Protein AF-A0A913ZU02-F1 (afdb_monomer)

Solvent-accessible surface area (backbone atoms only — not comparable to full-atom values): 8776 Å² total; per-residue (Å²): 133,70,89,90,37,66,73,54,48,68,74,38,43,63,71,74,73,48,77,74,77,87,64,77,81,76,81,54,68,70,59,50,52,53,50,52,35,51,57,34,73,41,54,83,83,52,42,66,67,48,54,71,45,63,67,60,33,53,51,50,50,54,53,18,48,52,52,36,51,50,54,49,51,52,53,51,50,52,56,49,51,54,52,50,51,51,63,69,68,42,70,79,69,75,75,57,65,39,62,38,90,90,73,70,48,74,30,51,72,81,43,47,64,56,55,50,51,55,51,53,50,53,55,54,51,51,52,53,52,50,50,52,52,52,50,51,51,53,51,52,54,51,55,64,69,69,58,78,133

Sequence (149 aa):
MDDGRIPKDVLYGELAIGTRPSERPTLRYKDVCKRDLKVCSVSSADLESATSDRATWRSTVTAGVLQAEERRKSQWEERRTRRRQRLQAAPIATTTNYTCSKCQRTCSRTDRAVHSKRREEKRREEKRREEKRREEKRRKEKRSKSQPE

Organism: Patiria miniata (NCBI:txid46514)

Nearest PDB structures (foldseek):
  8ssg-assembly1_G-2  TM=3.346E-01  e=7.918E+00  Hydrogenobacter thermophilus TK-6

Structure (mmCIF, N/CA/C/O backbone):
data_AF-A0A913ZU02-F1
#
_entry.id   AF-A0A913ZU02-F1
#
loop_
_atom_site.group_PDB
_atom_site.id
_atom_site.type_symbol
_atom_site.label_atom_id
_atom_site.label_alt_id
_atom_site.label_comp_id
_atom_site.label_asym_id
_atom_site.label_entity_id
_atom_site.label_seq_id
_atom_site.pdbx_PDB_ins_code
_atom_site.Cartn_x
_atom_site.Cartn_y
_atom_site.Cartn_z
_atom_site.occupancy
_atom_site.B_iso_or_equiv
_atom_site.auth_seq_id
_atom_site.auth_comp_id
_atom_site.auth_asym_id
_atom_site.auth_atom_id
_atom_site.pdbx_PDB_model_num
ATOM 1 N N . MET A 1 1 ? -31.869 -36.250 -5.596 1.00 72.56 1 MET A N 1
ATOM 2 C CA . MET A 1 1 ? -30.704 -36.815 -4.881 1.00 72.56 1 MET A CA 1
ATOM 3 C C . MET A 1 1 ? -30.950 -36.640 -3.397 1.00 72.56 1 MET A C 1
ATOM 5 O O . MET A 1 1 ? -31.100 -35.497 -2.970 1.00 72.56 1 MET A O 1
ATOM 9 N N . ASP A 1 2 ? -31.044 -37.737 -2.651 1.00 79.12 2 ASP A N 1
ATOM 10 C CA . ASP A 1 2 ? -31.250 -37.705 -1.194 1.00 79.12 2 ASP A CA 1
ATOM 11 C C . ASP A 1 2 ? -30.045 -37.083 -0.471 1.00 79.12 2 ASP A C 1
ATOM 13 O O . ASP A 1 2 ? -28.921 -37.145 -0.979 1.00 79.12 2 ASP A O 1
ATOM 17 N N . ASP A 1 3 ? -30.291 -36.451 0.678 1.00 75.81 3 ASP A N 1
ATOM 18 C CA . ASP A 1 3 ? -29.249 -35.894 1.553 1.00 75.81 3 ASP A CA 1
ATOM 19 C C . ASP A 1 3 ? -28.407 -37.008 2.198 1.00 75.81 3 ASP A C 1
ATOM 21 O O . ASP A 1 3 ? -28.924 -38.084 2.497 1.00 75.81 3 ASP A O 1
ATOM 25 N N . GLY A 1 4 ? -27.099 -36.772 2.374 1.00 78.69 4 GLY A N 1
ATOM 26 C CA . GLY A 1 4 ? -26.150 -37.759 2.912 1.00 78.69 4 GLY A CA 1
ATOM 27 C C . GLY A 1 4 ? -25.513 -38.686 1.869 1.00 78.69 4 GLY A C 1
ATOM 28 O O . GLY A 1 4 ? -24.793 -39.623 2.219 1.00 78.69 4 GLY A O 1
ATOM 29 N N . ARG A 1 5 ? -25.771 -38.463 0.571 1.00 85.19 5 ARG A N 1
ATOM 30 C CA . ARG A 1 5 ? -25.025 -39.135 -0.502 1.00 85.19 5 ARG A CA 1
ATOM 31 C C . ARG A 1 5 ? -23.734 -38.374 -0.789 1.00 85.19 5 ARG A C 1
ATOM 33 O O . ARG A 1 5 ? -23.782 -37.211 -1.185 1.00 85.19 5 ARG A O 1
ATOM 40 N N . ILE A 1 6 ? -22.610 -39.091 -0.762 1.00 81.69 6 ILE A N 1
ATOM 41 C CA . ILE A 1 6 ? -21.255 -38.564 -1.013 1.00 81.69 6 ILE A CA 1
ATOM 42 C C . ILE A 1 6 ? -21.184 -37.642 -2.249 1.00 81.69 6 ILE A C 1
ATOM 44 O O . ILE A 1 6 ? -20.624 -36.558 -2.128 1.00 81.69 6 ILE A O 1
ATOM 48 N N . PRO A 1 7 ? -21.785 -37.962 -3.416 1.00 86.62 7 PRO A N 1
ATOM 49 C CA . PRO A 1 7 ? -21.727 -37.057 -4.567 1.00 86.62 7 PRO A CA 1
ATOM 50 C C . PRO A 1 7 ? -22.436 -35.714 -4.341 1.00 86.62 7 PRO A C 1
ATOM 52 O O . PRO A 1 7 ? -21.983 -34.690 -4.842 1.00 86.62 7 PRO A O 1
ATOM 55 N N . LYS A 1 8 ? -23.541 -35.704 -3.586 1.00 84.00 8 LYS A N 1
ATOM 56 C CA . LYS A 1 8 ? -24.287 -34.486 -3.248 1.00 84.00 8 LYS A CA 1
ATOM 57 C C . LYS A 1 8 ? -23.522 -33.665 -2.212 1.00 84.00 8 LYS A C 1
ATOM 59 O O . LYS A 1 8 ? -23.393 -32.458 -2.377 1.00 84.00 8 LYS A O 1
ATOM 64 N N . ASP A 1 9 ? -22.961 -34.326 -1.207 1.00 80.19 9 ASP A N 1
ATOM 65 C CA . ASP A 1 9 ? -22.206 -33.667 -0.140 1.00 80.19 9 ASP A CA 1
ATOM 66 C C . ASP A 1 9 ? -20.879 -33.093 -0.655 1.00 80.19 9 ASP A C 1
ATOM 68 O O . ASP A 1 9 ? -20.470 -32.015 -0.238 1.00 80.19 9 ASP A O 1
ATOM 72 N N . VAL A 1 10 ? -20.235 -33.747 -1.627 1.00 80.81 10 VAL A N 1
ATOM 73 C CA . VAL A 1 10 ? -19.047 -33.209 -2.309 1.00 80.81 10 VAL A CA 1
ATOM 74 C C . VAL A 1 10 ? -19.414 -32.031 -3.212 1.00 80.81 10 VAL A C 1
ATOM 76 O O . VAL A 1 10 ? -18.720 -31.019 -3.209 1.00 80.81 10 VAL A O 1
ATOM 79 N N . LEU A 1 11 ? -20.511 -32.129 -3.972 1.00 77.56 11 LEU A N 1
ATOM 80 C CA . LEU A 1 11 ? -20.907 -31.080 -4.916 1.00 77.56 11 LEU A CA 1
ATOM 81 C C . LEU A 1 11 ? -21.469 -29.828 -4.221 1.00 77.56 11 LEU A C 1
ATOM 83 O O . LEU A 1 11 ? -21.282 -28.716 -4.713 1.00 77.56 11 LEU A O 1
ATOM 87 N N . TYR A 1 12 ? -22.154 -29.996 -3.088 1.00 77.31 12 TYR A N 1
ATOM 88 C CA . TYR A 1 12 ? -22.854 -28.918 -2.385 1.00 77.31 12 TYR A CA 1
ATOM 89 C C . TYR A 1 12 ? -22.314 -28.623 -0.980 1.00 77.31 12 TYR A C 1
ATOM 91 O O . TYR A 1 12 ? -22.802 -27.691 -0.350 1.00 77.31 12 TYR A O 1
ATOM 99 N N . GLY A 1 13 ? -21.306 -29.341 -0.478 1.00 73.75 13 GLY A N 1
ATOM 100 C CA . GLY A 1 13 ? -20.794 -29.178 0.891 1.00 73.75 13 GLY A CA 1
ATOM 101 C C . GLY A 1 13 ? -20.267 -27.773 1.193 1.00 73.75 13 GLY A C 1
ATOM 102 O O . GLY A 1 13 ? -20.610 -27.189 2.221 1.00 73.75 13 GLY A O 1
ATOM 103 N N . GLU A 1 14 ? -19.516 -27.175 0.262 1.00 67.50 14 GLU A N 1
ATOM 104 C CA . GLU A 1 14 ? -19.056 -25.783 0.393 1.00 67.50 14 GLU A CA 1
ATOM 105 C C . GLU A 1 14 ? -20.204 -24.770 0.281 1.00 67.50 14 GLU A C 1
ATOM 107 O O . GLU A 1 14 ? -20.159 -23.715 0.907 1.00 67.50 14 GLU A O 1
ATOM 112 N N . LEU A 1 15 ? -21.256 -25.087 -0.479 1.00 67.50 15 LEU A N 1
ATOM 113 C CA . LEU A 1 15 ? -22.433 -24.227 -0.648 1.00 67.50 15 LEU A CA 1
ATOM 114 C C . LEU A 1 15 ? -23.409 -24.322 0.535 1.00 67.50 15 LEU A C 1
ATOM 116 O O . LEU A 1 15 ? -24.121 -23.358 0.805 1.00 67.50 15 LEU A O 1
ATOM 120 N N . ALA A 1 16 ? -23.449 -25.463 1.229 1.00 68.94 16 ALA A N 1
ATOM 121 C CA . ALA A 1 16 ? -24.377 -25.734 2.323 1.00 68.94 16 ALA A CA 1
ATOM 122 C C . ALA A 1 16 ? -23.948 -25.087 3.652 1.00 68.94 16 ALA A C 1
ATOM 124 O O . ALA A 1 16 ? -24.802 -24.690 4.441 1.00 68.94 16 ALA A O 1
ATOM 125 N N . ILE A 1 17 ? -22.636 -24.972 3.899 1.00 68.69 17 ILE A N 1
ATOM 126 C CA . ILE A 1 17 ? -22.069 -24.450 5.160 1.00 68.69 17 ILE A CA 1
ATOM 127 C C . ILE A 1 17 ? -21.256 -23.161 4.933 1.00 68.69 17 ILE A C 1
ATOM 129 O O . ILE A 1 17 ? -21.064 -22.367 5.855 1.00 68.69 17 ILE A O 1
ATOM 133 N N . GLY A 1 18 ? -20.762 -22.928 3.716 1.00 65.62 18 GLY A N 1
ATOM 134 C CA . GLY A 1 18 ? -19.783 -21.884 3.445 1.00 65.62 18 GLY A CA 1
ATOM 135 C C . GLY A 1 18 ? -20.388 -20.494 3.296 1.00 65.62 18 GLY A C 1
ATOM 136 O O . GLY A 1 18 ? -21.044 -20.166 2.307 1.00 65.62 18 GLY A O 1
ATOM 137 N N . THR A 1 19 ? -20.047 -19.604 4.222 1.00 68.81 19 THR A N 1
ATOM 138 C CA . THR A 1 19 ? -20.044 -18.168 3.951 1.00 68.81 19 THR A CA 1
ATOM 139 C C . THR A 1 19 ? -19.040 -17.920 2.826 1.00 68.81 19 THR A C 1
ATOM 141 O O . THR A 1 19 ? -17.837 -18.102 3.027 1.00 68.81 19 THR A O 1
ATOM 144 N N . ARG A 1 20 ? -19.493 -17.505 1.632 1.00 69.56 20 ARG A N 1
ATOM 145 C CA . ARG A 1 20 ? -18.552 -17.019 0.610 1.00 69.56 20 ARG A CA 1
ATOM 146 C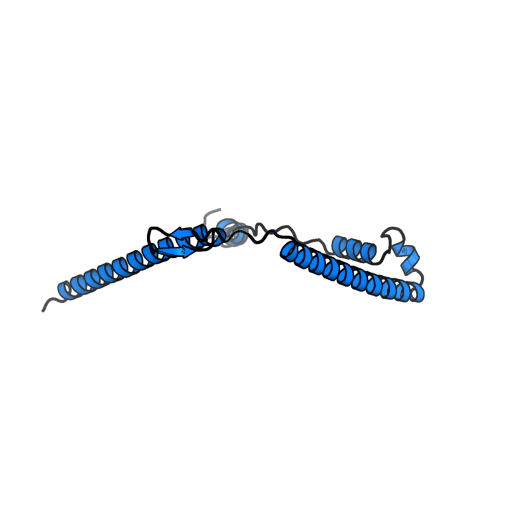 C . ARG A 1 20 ? -17.723 -15.899 1.242 1.00 69.56 20 ARG A C 1
ATOM 148 O O . ARG A 1 20 ? -18.323 -14.990 1.825 1.00 69.56 20 ARG A O 1
ATOM 155 N N . PRO A 1 21 ? -16.384 -15.915 1.130 1.00 68.25 21 PRO A N 1
ATOM 156 C CA . PRO A 1 21 ? -15.601 -14.760 1.525 1.00 68.25 21 PRO A CA 1
ATOM 157 C C . PRO A 1 21 ? -16.123 -13.565 0.724 1.00 68.25 21 PRO A C 1
ATOM 159 O O . PRO A 1 21 ? -16.029 -13.532 -0.500 1.00 68.25 21 PRO A O 1
ATOM 162 N N . SER A 1 22 ? -16.700 -12.584 1.421 1.00 66.62 22 SER A N 1
ATOM 163 C CA . SER A 1 22 ? -17.132 -11.302 0.843 1.00 66.62 22 SER A CA 1
ATOM 164 C C . SER A 1 22 ? -15.933 -10.425 0.454 1.00 66.62 22 SER A C 1
ATOM 166 O O . SER A 1 22 ? -16.071 -9.223 0.213 1.00 66.62 22 SER A O 1
ATOM 168 N N . GLU A 1 23 ? -14.734 -10.999 0.453 1.00 76.31 23 GLU A N 1
ATOM 169 C CA . GLU A 1 23 ? -13.529 -10.307 0.066 1.00 76.31 23 GLU A CA 1
ATOM 170 C C . GLU A 1 23 ? -13.566 -10.012 -1.427 1.00 76.31 23 GLU A C 1
ATOM 172 O O . GLU A 1 23 ? -14.093 -10.765 -2.251 1.00 76.31 23 GLU A O 1
ATOM 177 N N . ARG A 1 24 ? -13.008 -8.858 -1.778 1.00 79.50 24 ARG A N 1
ATOM 178 C CA . ARG A 1 24 ? -12.884 -8.457 -3.169 1.00 79.50 24 ARG A CA 1
ATOM 179 C C . ARG A 1 24 ? -12.069 -9.522 -3.913 1.00 79.50 24 ARG A C 1
ATOM 181 O O . ARG A 1 24 ? -11.010 -9.897 -3.409 1.00 79.50 24 ARG A O 1
ATOM 188 N N . PRO A 1 25 ? -12.492 -9.946 -5.119 1.00 83.25 25 PRO A N 1
ATOM 189 C CA . PRO A 1 25 ? -11.700 -10.848 -5.940 1.00 83.25 25 PRO A CA 1
ATOM 190 C C . PRO A 1 25 ? -10.256 -10.363 -6.046 1.00 83.25 25 PRO A C 1
ATOM 192 O O . PRO A 1 25 ? -10.005 -9.177 -6.307 1.00 83.25 25 PRO A O 1
ATOM 195 N N . THR A 1 26 ? -9.314 -11.278 -5.822 1.00 84.50 26 THR A N 1
ATOM 196 C CA . THR A 1 26 ? -7.895 -10.983 -5.986 1.00 84.50 26 THR A CA 1
ATOM 197 C C . THR A 1 26 ? -7.625 -10.589 -7.431 1.00 84.50 26 THR A C 1
ATOM 199 O O . THR A 1 26 ? -8.301 -11.016 -8.374 1.00 84.50 26 THR A O 1
ATOM 202 N N . LEU A 1 27 ? -6.651 -9.702 -7.614 1.00 88.06 27 LEU A N 1
ATOM 203 C CA . LEU A 1 27 ? -6.288 -9.274 -8.952 1.00 88.06 27 LEU A CA 1
ATOM 204 C C . LEU A 1 27 ? -5.681 -10.459 -9.717 1.00 88.06 27 LEU A C 1
ATOM 206 O O . LEU A 1 27 ? -4.834 -11.171 -9.178 1.00 88.06 27 LEU A O 1
ATOM 210 N N . ARG A 1 28 ? -6.082 -10.655 -10.977 1.00 92.94 28 ARG A N 1
ATOM 211 C CA . ARG A 1 28 ? -5.491 -11.697 -11.827 1.00 92.94 28 ARG A CA 1
ATOM 212 C C . ARG A 1 28 ? -4.014 -11.387 -12.070 1.00 92.94 28 ARG A C 1
ATOM 214 O O . ARG A 1 28 ? -3.642 -10.225 -12.212 1.00 92.94 28 ARG A O 1
ATOM 221 N N . TYR A 1 29 ? -3.191 -12.424 -12.214 1.00 90.44 29 TYR A N 1
ATOM 222 C CA . TYR A 1 29 ? -1.749 -12.289 -12.463 1.00 90.44 29 TYR A CA 1
ATOM 223 C C . TYR A 1 29 ? -1.423 -11.337 -13.628 1.00 90.44 29 TYR A C 1
ATOM 225 O O . TYR A 1 29 ? -0.647 -10.400 -13.470 1.00 90.44 29 TYR A O 1
ATOM 233 N N . LYS A 1 30 ? -2.112 -11.489 -14.768 1.00 91.31 30 LYS A N 1
ATOM 234 C CA . LYS A 1 30 ? -1.960 -10.611 -15.945 1.00 91.31 30 LYS A CA 1
ATOM 235 C C . LYS A 1 30 ? -2.167 -9.129 -15.618 1.00 91.31 30 LYS A C 1
ATOM 237 O O . LYS A 1 30 ? -1.457 -8.273 -16.142 1.00 91.31 30 LYS A O 1
ATOM 242 N N . ASP A 1 31 ? -3.138 -8.822 -14.767 1.00 91.88 31 ASP A N 1
ATOM 243 C CA . ASP A 1 31 ? -3.448 -7.447 -14.383 1.00 91.88 31 ASP A CA 1
ATOM 244 C C . ASP A 1 31 ? -2.404 -6.891 -13.402 1.00 91.88 31 ASP A C 1
ATOM 246 O O . ASP A 1 31 ? -2.151 -5.685 -13.404 1.00 91.88 31 ASP A O 1
ATOM 250 N N . VAL A 1 32 ? -1.763 -7.758 -12.603 1.00 92.31 32 VAL A N 1
ATOM 251 C CA . VAL A 1 32 ? -0.632 -7.385 -11.735 1.00 92.31 32 VAL A CA 1
ATOM 252 C C . VAL A 1 32 ? 0.552 -7.007 -12.617 1.00 92.31 32 VAL A C 1
ATOM 254 O O . VAL A 1 32 ? 1.048 -5.891 -12.510 1.00 92.31 32 VAL A O 1
ATOM 257 N N . CYS A 1 33 ? 0.905 -7.856 -13.586 1.00 89.50 33 CYS A N 1
ATOM 258 C CA . CYS A 1 33 ? 1.987 -7.573 -14.528 1.00 89.50 33 CYS A CA 1
ATOM 259 C C . CYS A 1 33 ? 1.764 -6.260 -15.291 1.00 89.50 33 CYS A C 1
ATOM 261 O O . CYS A 1 33 ? 2.666 -5.435 -15.375 1.00 89.50 33 CYS A O 1
ATOM 263 N N . LYS A 1 34 ? 0.551 -6.013 -15.805 1.00 90.44 34 LYS A N 1
ATOM 264 C CA . LYS A 1 34 ? 0.225 -4.748 -16.489 1.00 90.44 34 LYS A CA 1
ATOM 265 C C . LYS A 1 34 ? 0.377 -3.531 -15.580 1.00 90.44 34 LYS A C 1
ATOM 267 O O . LYS A 1 34 ? 0.828 -2.478 -16.031 1.00 90.44 34 LYS A O 1
ATOM 272 N N . ARG A 1 35 ? -0.026 -3.655 -14.313 1.00 91.19 35 ARG A N 1
ATOM 273 C CA . ARG A 1 35 ? 0.144 -2.590 -13.324 1.00 91.19 35 ARG A CA 1
ATOM 274 C C . ARG A 1 35 ? 1.625 -2.317 -13.090 1.00 91.19 35 ARG A C 1
ATOM 276 O O . ARG A 1 35 ? 2.017 -1.158 -13.143 1.00 91.19 35 ARG A O 1
ATOM 283 N N . ASP A 1 36 ? 2.422 -3.354 -12.875 1.00 90.56 36 ASP A N 1
ATOM 284 C CA . ASP A 1 36 ? 3.843 -3.213 -12.559 1.00 90.56 36 ASP A CA 1
ATOM 285 C C . ASP A 1 36 ? 4.629 -2.643 -13.745 1.00 90.56 36 ASP A C 1
ATOM 287 O O . ASP A 1 36 ? 5.405 -1.704 -13.569 1.00 90.56 36 ASP A O 1
ATOM 291 N N . LEU A 1 37 ? 4.336 -3.098 -14.967 1.00 90.38 37 LEU A N 1
ATOM 292 C CA . LEU A 1 37 ? 4.889 -2.528 -16.201 1.00 90.38 37 LEU A CA 1
ATOM 293 C C . LEU A 1 37 ? 4.562 -1.037 -16.333 1.00 90.38 37 LEU A C 1
ATOM 295 O O . LEU A 1 37 ? 5.459 -0.222 -16.546 1.00 90.38 37 LEU A O 1
ATOM 299 N N . LYS A 1 38 ? 3.301 -0.652 -16.094 1.00 90.12 38 LYS A N 1
ATOM 300 C CA . LYS A 1 38 ? 2.887 0.758 -16.104 1.00 90.12 38 LYS A CA 1
ATOM 301 C C . LYS A 1 38 ? 3.622 1.580 -15.044 1.00 90.12 38 LYS A C 1
ATOM 303 O O . LYS A 1 38 ? 3.940 2.747 -15.269 1.00 90.12 38 LYS A O 1
ATOM 308 N N . VAL A 1 39 ? 3.873 1.000 -13.871 1.00 90.38 39 VAL A N 1
ATOM 309 C CA . VAL A 1 39 ? 4.616 1.669 -12.798 1.00 90.38 39 VAL A CA 1
ATOM 310 C C . VAL A 1 39 ? 6.085 1.860 -13.194 1.00 90.38 39 VAL A C 1
ATOM 312 O O . VAL A 1 39 ? 6.636 2.911 -12.872 1.00 90.38 39 VAL A O 1
ATOM 315 N N . CYS A 1 40 ? 6.661 0.916 -13.941 1.00 89.75 40 CYS A N 1
ATOM 316 C CA . CYS A 1 40 ? 8.007 0.980 -14.517 1.00 89.75 40 CYS A CA 1
ATOM 317 C C . CYS A 1 40 ? 8.077 1.774 -15.834 1.00 89.75 40 CYS A C 1
ATOM 319 O O . CYS A 1 40 ? 9.075 1.677 -16.543 1.00 89.75 40 CYS A O 1
ATOM 321 N N . SER A 1 41 ? 7.036 2.540 -16.187 1.00 86.75 41 SER A N 1
ATOM 322 C CA . SER A 1 41 ? 6.946 3.323 -17.432 1.00 86.75 41 SER A CA 1
ATOM 323 C C . SER A 1 41 ? 7.079 2.516 -18.735 1.00 86.75 41 SER A C 1
ATOM 325 O O . SER A 1 41 ? 7.377 3.082 -19.780 1.00 86.75 41 SER A O 1
ATOM 327 N N . VAL A 1 42 ? 6.795 1.211 -18.701 1.00 87.31 42 VAL A N 1
ATOM 328 C CA . VAL A 1 42 ? 6.741 0.353 -19.892 1.00 87.31 42 VAL A CA 1
ATOM 329 C C . VAL A 1 42 ? 5.282 0.198 -20.319 1.00 87.31 42 VAL A C 1
ATOM 331 O O . VAL A 1 42 ? 4.445 -0.314 -19.569 1.00 87.31 42 VAL A O 1
ATOM 334 N N . SER A 1 43 ? 4.962 0.660 -21.527 1.00 84.12 43 SER A N 1
ATOM 335 C CA . SER A 1 43 ? 3.649 0.446 -22.139 1.00 84.12 43 SER A CA 1
ATOM 336 C C . SER A 1 43 ? 3.458 -1.032 -22.474 1.00 84.12 43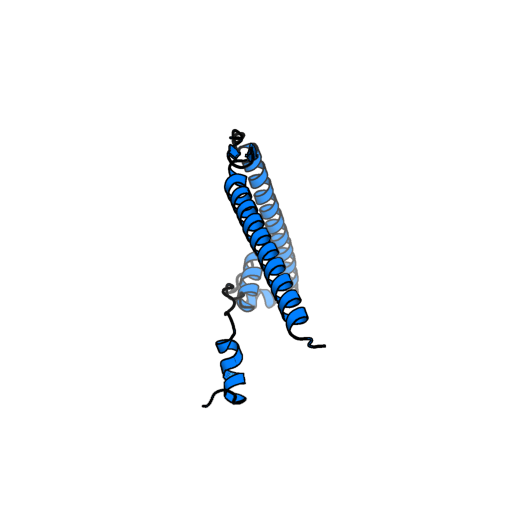 SER A C 1
ATOM 338 O O . SER A 1 43 ? 4.383 -1.704 -22.923 1.00 84.12 43 SER A O 1
ATOM 340 N N . SER A 1 44 ? 2.240 -1.552 -22.308 1.00 81.94 44 SER A N 1
ATOM 341 C CA . SER A 1 44 ? 1.941 -2.935 -22.696 1.00 81.94 44 SER A CA 1
ATOM 342 C C . SER A 1 44 ? 1.987 -3.162 -24.208 1.00 81.94 44 SER A C 1
ATOM 344 O O . SER A 1 44 ? 2.117 -4.307 -24.620 1.00 81.94 44 SER A O 1
ATOM 346 N N . ALA A 1 45 ? 1.833 -2.105 -25.013 1.00 84.69 45 ALA A N 1
ATOM 347 C CA . ALA A 1 45 ? 1.902 -2.187 -26.472 1.00 84.69 45 ALA A CA 1
ATOM 348 C C . ALA A 1 45 ? 3.352 -2.294 -26.969 1.00 84.69 45 ALA A C 1
ATOM 350 O O . ALA A 1 45 ? 3.631 -3.044 -27.895 1.00 84.69 45 ALA A O 1
ATOM 351 N N . ASP A 1 46 ? 4.279 -1.615 -26.291 1.00 84.00 46 ASP A N 1
ATOM 352 C CA . ASP A 1 46 ? 5.690 -1.557 -26.691 1.00 84.00 46 ASP A CA 1
ATOM 353 C C . ASP A 1 46 ? 6.518 -2.698 -26.082 1.00 84.00 46 ASP A C 1
ATOM 355 O O . ASP A 1 46 ? 7.726 -2.773 -26.293 1.00 84.00 46 ASP A O 1
ATOM 359 N N . LEU A 1 47 ? 5.879 -3.593 -25.318 1.00 84.69 47 LEU A N 1
ATOM 360 C CA . LEU A 1 47 ? 6.548 -4.659 -24.578 1.00 84.69 47 LEU A CA 1
ATOM 361 C C . LEU A 1 47 ? 7.305 -5.613 -25.508 1.00 84.69 47 LEU A C 1
ATOM 363 O O . LEU A 1 47 ? 8.458 -5.922 -25.235 1.00 84.69 47 LEU A O 1
ATOM 367 N N . GLU A 1 48 ? 6.688 -6.050 -26.608 1.00 86.69 48 GLU A N 1
ATOM 368 C CA . GLU A 1 48 ? 7.317 -6.983 -27.556 1.00 86.69 48 GLU A CA 1
ATOM 369 C C . GLU A 1 48 ? 8.567 -6.367 -28.201 1.00 86.69 48 GLU A C 1
ATOM 371 O O . GLU A 1 48 ? 9.640 -6.979 -28.205 1.00 86.69 48 GLU A O 1
ATOM 376 N N . SER A 1 49 ? 8.461 -5.109 -28.635 1.00 86.12 49 SER A N 1
ATOM 377 C CA . SER A 1 49 ? 9.587 -4.333 -29.165 1.00 86.12 49 SER A CA 1
ATOM 378 C C . SER A 1 49 ? 10.693 -4.162 -28.117 1.00 86.12 49 SER A C 1
ATOM 380 O O . SER A 1 49 ? 11.852 -4.482 -28.371 1.00 86.12 49 SER A O 1
ATOM 382 N N . ALA A 1 50 ? 10.332 -3.777 -26.890 1.00 82.25 50 ALA A N 1
ATOM 383 C CA . ALA A 1 50 ? 11.281 -3.579 -25.799 1.00 82.25 50 ALA A CA 1
ATOM 384 C C . ALA A 1 50 ? 11.989 -4.873 -25.368 1.00 82.25 50 ALA A C 1
ATOM 386 O O . ALA A 1 50 ? 13.128 -4.818 -24.917 1.00 82.25 50 ALA A O 1
ATOM 387 N N . THR A 1 51 ? 11.340 -6.034 -25.501 1.00 87.44 51 THR A N 1
ATOM 388 C CA . THR A 1 51 ? 11.939 -7.340 -25.171 1.00 87.44 51 THR A CA 1
ATOM 389 C C . THR A 1 51 ? 12.799 -7.933 -26.284 1.00 87.44 51 THR A C 1
ATOM 391 O O . THR A 1 51 ? 13.508 -8.909 -26.030 1.00 87.44 51 THR A O 1
ATOM 394 N N . SER A 1 52 ? 12.749 -7.360 -27.492 1.00 90.81 52 SER A N 1
ATOM 395 C CA . SER A 1 52 ? 13.493 -7.861 -28.654 1.00 90.81 52 SER A CA 1
ATOM 396 C C . SER A 1 52 ? 15.005 -7.786 -28.438 1.00 90.81 52 SER A C 1
ATOM 398 O O . SER A 1 52 ? 15.726 -8.705 -28.823 1.00 90.81 52 SER A O 1
ATOM 400 N N . ASP A 1 53 ? 15.483 -6.748 -27.745 1.00 92.06 53 ASP A N 1
ATOM 401 C CA . ASP A 1 53 ? 16.842 -6.713 -27.212 1.00 92.06 53 ASP A CA 1
ATOM 402 C C . ASP A 1 53 ? 16.844 -6.972 -25.699 1.00 92.06 53 ASP A C 1
ATOM 404 O O . ASP A 1 53 ? 16.356 -6.204 -24.868 1.00 92.06 53 ASP A O 1
ATOM 408 N N . ARG A 1 54 ? 17.456 -8.095 -25.326 1.00 91.50 54 ARG A N 1
ATOM 409 C CA . ARG A 1 54 ? 17.525 -8.559 -23.942 1.00 91.50 54 ARG A CA 1
ATOM 410 C C . ARG A 1 54 ? 18.370 -7.645 -23.055 1.00 91.50 54 ARG A C 1
ATOM 412 O O . ARG A 1 54 ? 18.082 -7.550 -21.859 1.00 91.50 54 ARG A O 1
ATOM 419 N N . ALA A 1 55 ? 19.428 -7.032 -23.586 1.00 92.44 55 ALA A N 1
ATOM 420 C CA . ALA A 1 55 ? 20.329 -6.202 -22.790 1.00 92.44 55 ALA A CA 1
ATOM 421 C C . ALA A 1 55 ? 19.648 -4.885 -22.402 1.00 92.44 55 ALA A C 1
ATOM 423 O O . ALA A 1 55 ? 19.597 -4.539 -21.217 1.00 92.44 55 ALA A O 1
ATOM 424 N N . THR A 1 56 ? 19.047 -4.199 -23.377 1.00 89.31 56 THR A N 1
ATOM 425 C CA . THR A 1 56 ? 18.254 -2.989 -23.123 1.00 89.31 56 THR A CA 1
ATOM 426 C C . THR A 1 56 ? 17.037 -3.282 -22.256 1.00 89.31 56 THR A C 1
ATOM 428 O O . THR A 1 56 ? 16.812 -2.543 -21.300 1.00 89.31 56 THR A O 1
ATOM 431 N N . TRP A 1 57 ? 16.320 -4.390 -22.477 1.00 91.00 57 TRP A N 1
ATOM 432 C CA . TRP A 1 57 ? 15.199 -4.800 -21.622 1.00 91.00 57 TRP A CA 1
ATOM 433 C C . TRP A 1 57 ? 15.576 -4.912 -20.140 1.00 91.00 57 TRP A C 1
ATOM 435 O O . TRP A 1 57 ? 14.889 -4.392 -19.261 1.00 91.00 57 TRP A O 1
ATOM 445 N N . ARG A 1 58 ? 16.691 -5.583 -19.828 1.00 92.62 58 ARG A N 1
ATOM 446 C CA . ARG A 1 58 ? 17.123 -5.745 -18.430 1.00 92.62 58 ARG A CA 1
ATOM 447 C C . ARG A 1 58 ? 17.451 -4.403 -17.791 1.00 92.62 58 ARG A C 1
ATOM 449 O O . ARG A 1 58 ? 17.062 -4.169 -16.645 1.00 92.62 58 ARG A O 1
ATOM 456 N N . SER A 1 59 ? 18.139 -3.533 -18.522 1.00 92.12 59 SER A N 1
ATOM 457 C CA . SER A 1 59 ? 18.507 -2.202 -18.042 1.00 92.12 59 SER A CA 1
ATOM 458 C C . SER A 1 59 ? 17.277 -1.320 -17.815 1.00 92.12 59 SER A C 1
ATOM 460 O O . SER A 1 59 ? 17.155 -0.713 -16.752 1.00 92.12 59 SER A O 1
ATOM 462 N N . THR A 1 60 ? 16.330 -1.300 -18.758 1.00 90.31 60 THR A N 1
ATOM 463 C CA . THR A 1 60 ? 15.103 -0.491 -18.663 1.00 90.31 60 THR A CA 1
ATOM 464 C C . THR A 1 60 ? 14.200 -0.955 -17.528 1.00 90.31 60 THR A C 1
ATOM 466 O O . THR A 1 60 ? 13.742 -0.127 -16.745 1.00 90.31 60 THR A O 1
ATOM 469 N N . VAL A 1 61 ? 13.998 -2.265 -17.366 1.00 90.88 61 VAL A N 1
ATOM 470 C CA . VAL A 1 61 ? 13.205 -2.808 -16.255 1.00 90.88 61 VAL A CA 1
ATOM 471 C C . VAL A 1 61 ? 13.866 -2.517 -14.916 1.00 90.88 61 VAL A C 1
ATOM 473 O O . VAL A 1 61 ? 13.189 -2.071 -13.995 1.00 90.88 61 VAL A O 1
ATOM 476 N N . THR A 1 62 ? 15.179 -2.724 -14.793 1.00 93.25 62 THR A N 1
ATOM 477 C CA . THR A 1 62 ? 15.889 -2.466 -13.530 1.00 93.25 62 THR A CA 1
ATOM 478 C C . THR A 1 62 ? 15.780 -0.992 -13.140 1.00 93.25 62 THR A C 1
ATOM 480 O O . THR A 1 62 ? 15.426 -0.678 -12.004 1.00 93.25 62 THR A O 1
ATOM 483 N N . ALA A 1 63 ? 15.999 -0.083 -14.093 1.00 93.62 63 ALA A N 1
ATOM 484 C CA . ALA A 1 63 ? 15.829 1.350 -13.875 1.00 93.62 63 ALA A CA 1
ATOM 485 C C . ALA A 1 63 ? 14.375 1.713 -13.526 1.00 93.62 63 ALA A C 1
ATOM 487 O O . ALA A 1 63 ? 14.134 2.447 -12.566 1.00 93.62 63 ALA A O 1
ATOM 488 N N . GLY A 1 64 ? 13.401 1.160 -14.254 1.00 93.56 64 GLY A N 1
ATOM 489 C CA . GLY A 1 64 ? 11.977 1.386 -14.017 1.00 93.56 64 GLY A CA 1
ATOM 490 C C . GLY A 1 64 ? 11.524 0.908 -12.636 1.00 93.56 64 GLY A C 1
ATOM 491 O O . GLY A 1 64 ? 10.778 1.615 -11.960 1.00 93.56 64 GLY A O 1
ATOM 492 N N . VAL A 1 65 ? 12.026 -0.238 -12.170 1.00 94.31 65 VAL A N 1
ATOM 493 C CA . VAL A 1 65 ? 11.758 -0.757 -10.820 1.00 94.31 65 VAL A CA 1
ATOM 494 C C . VAL A 1 65 ? 12.370 0.151 -9.755 1.00 94.31 65 VAL A C 1
ATOM 496 O O . VAL A 1 65 ? 11.691 0.493 -8.791 1.00 94.31 65 VAL A O 1
ATOM 499 N N . LEU A 1 66 ? 13.612 0.608 -9.924 1.00 95.62 66 LEU A N 1
ATOM 500 C CA . LEU A 1 66 ? 14.231 1.535 -8.969 1.00 95.62 66 LEU A CA 1
ATOM 501 C C . LEU A 1 66 ? 13.434 2.845 -8.849 1.00 95.62 66 LEU A C 1
ATOM 503 O O . LEU A 1 66 ? 13.145 3.293 -7.740 1.00 95.62 66 LEU A O 1
ATOM 507 N N . GLN A 1 67 ? 13.001 3.418 -9.975 1.00 94.94 67 GLN A N 1
ATOM 508 C CA . GLN A 1 67 ? 12.151 4.615 -9.981 1.00 94.94 67 GLN A CA 1
ATOM 509 C C . GLN A 1 67 ? 10.771 4.356 -9.360 1.00 94.94 67 GLN A C 1
ATOM 511 O O . GLN A 1 67 ? 10.230 5.200 -8.641 1.00 94.94 67 GLN A O 1
ATOM 516 N N . ALA A 1 68 ? 10.190 3.182 -9.617 1.00 93.88 68 ALA A N 1
ATOM 517 C CA . ALA A 1 68 ? 8.931 2.753 -9.025 1.00 93.88 68 ALA A CA 1
ATOM 518 C C . ALA A 1 68 ? 9.005 2.684 -7.496 1.00 93.88 68 ALA A C 1
ATOM 520 O O . ALA A 1 68 ? 8.095 3.164 -6.812 1.00 93.88 68 ALA A O 1
ATOM 521 N N . GLU A 1 69 ? 10.078 2.093 -6.972 1.00 95.19 69 GLU A N 1
ATOM 522 C CA . GLU A 1 69 ? 10.357 1.994 -5.541 1.00 95.19 69 GLU A CA 1
ATOM 523 C C . GLU A 1 69 ? 10.556 3.373 -4.916 1.00 95.19 69 GLU A C 1
ATOM 525 O O . GLU A 1 69 ? 9.949 3.670 -3.884 1.00 95.19 69 GLU A O 1
ATOM 530 N N . GLU A 1 70 ? 11.335 4.241 -5.562 1.00 96.31 70 GLU A N 1
ATOM 531 C CA . GLU A 1 70 ? 11.578 5.593 -5.066 1.00 96.31 70 GLU A CA 1
ATOM 532 C C . GLU A 1 70 ? 10.280 6.399 -4.998 1.00 96.31 70 GLU A C 1
ATOM 534 O O . GLU A 1 70 ? 9.899 6.886 -3.935 1.00 96.31 70 GLU A O 1
ATOM 539 N N . ARG A 1 71 ? 9.494 6.407 -6.082 1.00 95.00 71 ARG A N 1
ATOM 540 C CA . ARG A 1 71 ? 8.171 7.044 -6.096 1.00 95.00 71 ARG A CA 1
ATOM 541 C C . ARG A 1 71 ? 7.258 6.491 -5.004 1.00 95.00 71 ARG A C 1
ATOM 543 O O . ARG A 1 71 ? 6.500 7.249 -4.395 1.00 95.00 71 ARG A O 1
ATOM 550 N N . ARG A 1 72 ? 7.300 5.179 -4.750 1.00 94.56 72 ARG A N 1
ATOM 551 C CA . ARG A 1 72 ? 6.528 4.565 -3.666 1.00 94.56 72 ARG A CA 1
ATOM 552 C C . ARG A 1 72 ? 6.960 5.156 -2.324 1.00 94.56 72 ARG A C 1
ATOM 554 O O . ARG A 1 72 ? 6.092 5.615 -1.583 1.00 94.56 72 ARG A O 1
ATOM 561 N N . LYS A 1 73 ? 8.263 5.196 -2.026 1.00 96.62 73 LYS A N 1
ATOM 562 C CA . LYS A 1 73 ? 8.808 5.785 -0.790 1.00 96.62 73 LYS A CA 1
ATOM 563 C C . LYS A 1 73 ? 8.410 7.250 -0.633 1.00 96.62 73 LYS A C 1
ATOM 565 O O . LYS A 1 73 ? 7.864 7.601 0.412 1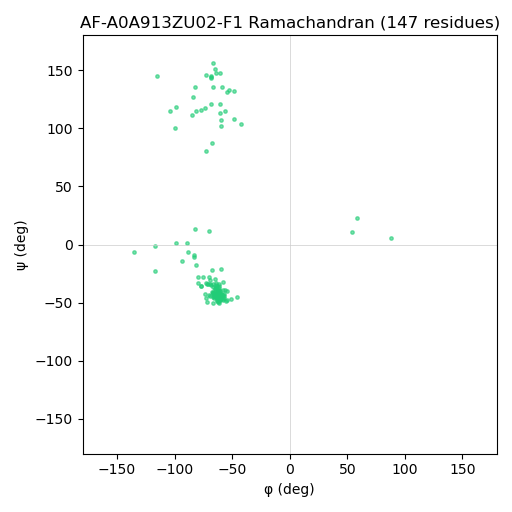.00 96.62 73 LYS A O 1
ATOM 570 N N . SER A 1 74 ? 8.564 8.071 -1.672 1.00 96.25 74 SER A N 1
ATOM 571 C CA . SER A 1 74 ? 8.188 9.489 -1.617 1.00 96.25 74 SER A CA 1
ATOM 572 C C . SER A 1 74 ? 6.694 9.670 -1.328 1.00 96.25 74 SER A C 1
ATOM 574 O O . SER A 1 74 ? 6.321 10.467 -0.473 1.00 96.25 74 SER A O 1
ATOM 576 N N . GLN A 1 75 ? 5.818 8.877 -1.958 1.00 96.00 75 GLN A N 1
ATOM 577 C CA . GLN A 1 75 ? 4.378 8.910 -1.664 1.00 96.00 75 GLN A CA 1
ATOM 578 C C . GLN A 1 75 ? 4.059 8.473 -0.227 1.00 96.00 75 GLN A C 1
ATOM 580 O O . GLN A 1 75 ? 3.127 8.994 0.395 1.00 96.00 75 GLN A O 1
ATOM 585 N N . TRP A 1 76 ? 4.791 7.497 0.314 1.00 95.88 76 TRP A N 1
ATOM 586 C CA . TRP A 1 76 ? 4.651 7.089 1.714 1.00 95.88 76 TRP A CA 1
ATOM 587 C C . TRP A 1 76 ? 5.060 8.204 2.671 1.00 95.88 76 TRP A C 1
ATOM 589 O O . TRP A 1 76 ? 4.340 8.469 3.642 1.00 95.88 76 TRP A O 1
ATOM 599 N N . GLU A 1 77 ? 6.176 8.866 2.385 1.00 97.00 77 GLU A N 1
ATOM 600 C CA . GLU A 1 77 ? 6.672 10.008 3.142 1.00 97.00 77 GLU A CA 1
ATOM 601 C C . GLU A 1 77 ? 5.673 11.166 3.097 1.00 97.00 77 GLU A C 1
ATOM 603 O O . GLU A 1 77 ? 5.245 11.634 4.149 1.00 97.00 77 GLU A O 1
ATOM 608 N N . GLU A 1 78 ? 5.173 11.529 1.917 1.00 96.25 78 GLU A N 1
ATOM 609 C CA . GLU A 1 78 ? 4.153 12.567 1.733 1.00 96.25 78 GLU A CA 1
ATOM 610 C C . GLU A 1 78 ? 2.860 12.252 2.511 1.00 96.25 78 GLU A C 1
ATOM 612 O O . GLU A 1 78 ? 2.287 13.087 3.217 1.00 96.25 78 GLU A O 1
ATOM 617 N N . ARG A 1 79 ? 2.393 10.998 2.470 1.00 96.06 79 ARG A N 1
ATOM 618 C CA . ARG A 1 79 ? 1.239 10.564 3.278 1.00 96.06 79 ARG A CA 1
ATOM 619 C C . ARG A 1 79 ? 1.531 10.645 4.774 1.00 96.06 79 ARG A C 1
ATOM 621 O O . ARG A 1 79 ? 0.613 10.855 5.574 1.00 96.06 79 ARG A O 1
ATOM 628 N N . ARG A 1 80 ? 2.774 10.412 5.194 1.00 95.19 80 ARG A N 1
ATOM 629 C CA . ARG A 1 80 ? 3.200 10.513 6.595 1.00 95.19 80 ARG A CA 1
ATOM 630 C C . ARG A 1 80 ? 3.281 11.974 7.036 1.00 95.19 80 ARG A C 1
ATOM 632 O O . ARG A 1 80 ? 2.740 12.289 8.094 1.00 95.19 80 ARG A O 1
ATOM 639 N N . THR A 1 81 ? 3.886 12.858 6.249 1.00 94.56 81 THR A N 1
ATOM 640 C CA . THR A 1 81 ? 3.972 14.297 6.541 1.00 94.56 81 THR A CA 1
ATOM 641 C C . THR A 1 81 ? 2.585 14.924 6.584 1.00 94.56 81 THR A C 1
ATOM 643 O O . THR A 1 81 ? 2.252 15.564 7.578 1.00 94.56 81 THR A O 1
ATOM 646 N N . ARG A 1 82 ? 1.710 14.616 5.618 1.00 93.81 82 ARG A N 1
ATOM 647 C CA . ARG A 1 82 ? 0.313 15.079 5.615 1.00 93.81 82 ARG A CA 1
ATOM 648 C C . ARG A 1 82 ? -0.457 14.644 6.863 1.00 93.81 82 ARG A C 1
ATOM 650 O O . ARG A 1 82 ? -1.248 15.415 7.400 1.00 93.81 82 ARG A O 1
ATOM 657 N N . ARG A 1 83 ? -0.239 13.419 7.358 1.00 91.19 83 ARG A N 1
ATOM 658 C CA . ARG A 1 83 ? -0.833 12.961 8.630 1.00 91.19 83 ARG A CA 1
ATOM 659 C C . ARG A 1 83 ? -0.304 13.755 9.825 1.00 91.19 83 ARG A C 1
ATOM 661 O O . ARG A 1 83 ? -1.104 14.136 10.671 1.00 91.19 83 ARG A O 1
ATOM 668 N N . ARG A 1 84 ? 1.002 14.042 9.883 1.00 91.69 84 ARG A N 1
ATOM 669 C CA . ARG A 1 84 ? 1.586 14.878 10.949 1.00 91.69 84 ARG A CA 1
ATOM 670 C C . ARG A 1 84 ? 1.046 16.305 10.915 1.00 91.69 84 ARG A C 1
ATOM 672 O O . ARG A 1 84 ? 0.624 16.801 11.950 1.00 91.69 84 ARG A O 1
ATOM 679 N N . GLN A 1 85 ? 0.988 16.924 9.738 1.00 89.56 85 GLN A N 1
ATOM 680 C CA . GLN A 1 85 ? 0.426 18.265 9.566 1.00 89.56 85 GLN A CA 1
ATOM 681 C C . GLN A 1 85 ? -1.038 18.321 10.004 1.00 89.56 85 GLN A C 1
ATOM 683 O O . GLN A 1 85 ? -1.413 19.229 10.729 1.00 89.56 85 GLN A O 1
ATOM 688 N N . ARG A 1 86 ? -1.857 17.317 9.656 1.00 86.56 86 ARG A N 1
ATOM 689 C CA . ARG A 1 86 ? -3.247 17.230 10.142 1.00 86.56 86 ARG A CA 1
ATOM 690 C C . ARG A 1 86 ? -3.349 17.117 11.661 1.00 86.56 86 ARG A C 1
ATOM 692 O O . ARG A 1 86 ? -4.292 17.651 12.222 1.00 86.56 86 ARG A O 1
ATOM 699 N N . LEU A 1 87 ? -2.418 16.426 12.318 1.00 82.25 87 LEU A N 1
ATOM 700 C CA . LEU A 1 87 ? -2.387 16.338 13.782 1.00 82.25 87 LEU A CA 1
ATOM 701 C C . LEU A 1 87 ? -1.947 17.656 14.432 1.00 82.25 87 LEU A C 1
ATOM 703 O O . LEU A 1 87 ? -2.444 17.981 15.501 1.00 82.25 87 LEU A O 1
ATOM 707 N N . GLN A 1 88 ? -1.047 18.408 13.794 1.00 79.88 88 GLN A N 1
ATOM 708 C CA . GLN A 1 88 ? -0.600 19.720 14.279 1.00 79.88 88 GLN A CA 1
ATOM 709 C C . GLN A 1 88 ? -1.617 20.838 14.011 1.00 79.88 88 GLN A C 1
ATOM 711 O O . GLN A 1 88 ? -1.764 21.736 14.829 1.00 79.88 88 GLN A O 1
ATOM 716 N N . ALA A 1 89 ? -2.319 20.778 12.877 1.00 72.56 89 ALA A N 1
ATOM 717 C CA . ALA A 1 89 ? -3.343 21.742 12.474 1.00 72.56 89 ALA A CA 1
ATOM 718 C C . ALA A 1 89 ? -4.743 21.389 12.994 1.00 72.56 89 ALA A C 1
ATOM 720 O O . ALA A 1 89 ? -5.678 22.168 12.811 1.00 72.56 89 ALA A O 1
ATOM 721 N N . ALA A 1 90 ? -4.917 20.217 13.613 1.00 64.94 90 ALA A N 1
ATOM 722 C CA . ALA A 1 90 ? -6.144 19.930 14.331 1.00 64.94 90 ALA A CA 1
ATOM 723 C C . ALA A 1 90 ? -6.263 20.978 15.447 1.00 64.94 90 ALA A C 1
ATOM 725 O O . ALA A 1 90 ? -5.355 21.053 16.281 1.00 64.94 90 ALA A O 1
ATOM 726 N N . PRO A 1 91 ? -7.341 21.789 15.486 1.00 60.06 91 PRO A N 1
ATOM 727 C CA . PRO A 1 91 ? -7.591 22.619 16.652 1.00 60.06 91 PRO A CA 1
ATOM 728 C C . PRO A 1 91 ? -7.567 21.678 17.847 1.00 60.06 91 PRO A C 1
ATOM 730 O O . PRO A 1 91 ? -8.152 20.595 17.749 1.00 60.06 91 PRO A O 1
ATOM 733 N N . ILE A 1 92 ? -6.842 22.056 18.911 1.00 59.41 92 ILE A N 1
ATOM 734 C CA . ILE A 1 92 ? -6.825 21.343 20.192 1.00 59.41 92 ILE A CA 1
ATOM 735 C C . ILE A 1 92 ? -8.276 20.989 20.443 1.00 59.41 92 ILE A C 1
ATOM 737 O O . ILE A 1 92 ? -9.084 21.885 20.689 1.00 59.41 92 ILE A O 1
ATOM 741 N N . ALA A 1 93 ? -8.635 19.721 20.227 1.00 57.50 93 ALA A N 1
ATOM 742 C CA . ALA A 1 93 ? -10.000 19.296 20.404 1.00 57.50 93 ALA A CA 1
ATOM 743 C C . ALA A 1 93 ? -10.233 19.613 21.864 1.00 57.50 93 ALA A C 1
ATOM 745 O O . ALA A 1 93 ? -9.602 18.978 22.707 1.00 57.50 93 ALA A O 1
ATOM 746 N N . THR A 1 94 ? -11.017 20.659 22.148 1.00 56.41 94 THR A N 1
ATOM 747 C CA . THR A 1 94 ? -11.420 21.000 23.503 1.00 56.41 94 THR A CA 1
ATOM 748 C C . THR A 1 94 ? -11.894 19.682 24.052 1.00 56.41 94 THR A C 1
ATOM 750 O O . THR A 1 94 ? -12.865 19.114 23.528 1.00 56.41 94 THR A O 1
ATOM 753 N N . THR A 1 95 ? -11.098 19.117 24.957 1.00 58.94 95 THR A N 1
ATOM 754 C CA . THR A 1 95 ? -11.319 17.804 25.520 1.00 58.94 95 THR A CA 1
ATOM 755 C C . THR A 1 95 ? -12.578 18.003 26.326 1.00 58.94 95 THR A C 1
ATOM 757 O O . THR A 1 95 ? -12.569 18.436 27.472 1.00 58.94 95 THR A O 1
ATOM 760 N N . THR A 1 96 ? -13.715 17.830 25.657 1.00 61.66 96 THR A N 1
ATOM 761 C CA . THR A 1 96 ? -15.027 17.876 26.271 1.00 61.66 96 THR A CA 1
ATOM 762 C C . THR A 1 96 ? -15.073 16.583 27.050 1.00 61.66 96 THR A C 1
ATOM 764 O O . THR A 1 96 ? -15.514 15.543 26.564 1.00 61.66 96 THR A O 1
ATOM 767 N N . ASN A 1 97 ? -14.436 16.644 28.219 1.00 68.69 97 ASN A N 1
ATOM 768 C CA . ASN A 1 97 ? -14.324 15.584 29.185 1.00 68.69 97 ASN A CA 1
ATOM 769 C C . ASN A 1 97 ? -15.756 15.250 29.562 1.00 68.69 97 ASN A C 1
ATOM 771 O O . ASN A 1 97 ? -16.429 15.993 30.270 1.00 68.69 97 ASN A O 1
ATOM 775 N N . TYR A 1 98 ? -16.253 14.164 28.989 1.00 70.75 98 TYR A N 1
ATOM 776 C CA . TYR A 1 98 ? -17.599 13.708 29.232 1.00 70.75 98 TYR A CA 1
ATOM 777 C C . TYR A 1 98 ? -17.561 12.864 30.496 1.00 70.75 98 TYR A C 1
ATOM 779 O O . TYR A 1 98 ? -16.984 11.775 30.522 1.00 70.75 98 TYR A O 1
ATOM 787 N N . THR A 1 99 ? -18.166 13.365 31.563 1.00 75.44 99 THR A N 1
ATOM 788 C CA . THR A 1 99 ? -18.370 12.597 32.787 1.00 75.44 99 THR A CA 1
ATOM 789 C C . THR A 1 99 ? -19.537 11.637 32.578 1.00 75.44 99 THR A C 1
ATOM 791 O O . THR A 1 99 ? -20.682 12.021 32.344 1.00 75.44 99 THR A O 1
ATOM 794 N N . CYS A 1 100 ? -19.250 10.337 32.623 1.00 75.69 100 CYS A N 1
ATOM 795 C CA . CYS A 1 100 ? -20.286 9.322 32.497 1.00 75.69 100 CYS A CA 1
ATOM 796 C C . CYS A 1 100 ? -21.120 9.267 33.786 1.00 75.69 100 CYS A C 1
ATOM 798 O O . CYS A 1 100 ? -20.618 8.887 34.841 1.00 75.69 100 CYS A O 1
ATOM 800 N N . SER A 1 101 ? -22.416 9.566 33.702 1.00 76.75 101 SER A N 1
ATOM 801 C CA . SER A 1 101 ? -23.324 9.634 34.862 1.00 76.75 101 SER A CA 1
ATOM 802 C C . SER A 1 101 ? -23.456 8.330 35.661 1.00 76.75 101 SER A C 1
ATOM 804 O O . SER A 1 101 ? -23.839 8.352 36.825 1.00 76.75 101 SER A O 1
ATOM 806 N N . LYS A 1 102 ? -23.127 7.177 35.066 1.00 77.31 102 LYS A N 1
ATOM 807 C CA . LYS A 1 102 ? -23.238 5.853 35.708 1.00 77.31 102 LYS A CA 1
ATOM 808 C C . LYS A 1 102 ? -21.954 5.371 36.379 1.00 77.31 102 LYS A C 1
ATOM 810 O O . LYS A 1 102 ? -21.981 4.370 37.087 1.00 77.31 102 LYS A O 1
ATOM 815 N N . CYS A 1 103 ? -20.818 6.000 36.097 1.00 78.62 103 CYS A N 1
ATOM 816 C CA . CYS A 1 103 ? -19.528 5.578 36.642 1.00 78.62 103 CYS A CA 1
ATOM 817 C C . CYS A 1 103 ? -18.663 6.717 37.160 1.00 78.62 103 CYS A C 1
ATOM 819 O O . CYS A 1 103 ? -17.589 6.438 37.683 1.00 78.62 103 CYS A O 1
ATOM 821 N N . GLN A 1 104 ? -19.108 7.958 36.951 1.00 71.69 104 GLN A N 1
ATOM 822 C CA . GLN A 1 104 ? -18.440 9.213 37.290 1.00 71.69 104 GLN A CA 1
ATOM 823 C C . GLN A 1 104 ? -17.014 9.344 36.734 1.00 71.69 104 GLN A C 1
ATOM 825 O O . GLN A 1 104 ? -16.301 10.283 37.065 1.00 71.69 104 GLN A O 1
ATOM 830 N N . ARG A 1 105 ? -16.594 8.448 35.831 1.00 75.25 105 ARG A N 1
ATOM 831 C CA . ARG A 1 105 ? -15.302 8.542 35.150 1.00 75.25 105 ARG A CA 1
ATOM 832 C C . ARG A 1 105 ? -15.410 9.504 33.976 1.00 75.25 105 ARG A C 1
ATOM 834 O O . ARG A 1 105 ? -16.354 9.427 33.183 1.00 75.25 105 ARG A O 1
ATOM 841 N N . THR A 1 106 ? -14.413 10.366 33.849 1.00 73.50 106 THR A N 1
ATOM 842 C CA . THR A 1 106 ? -14.179 11.201 32.674 1.00 73.50 106 THR A CA 1
ATOM 843 C C . THR A 1 106 ? -13.759 10.320 31.502 1.00 73.50 106 THR A C 1
ATOM 845 O O . THR A 1 106 ? -12.789 9.570 31.570 1.00 73.50 106 THR A O 1
ATOM 848 N N . CYS A 1 107 ? -14.540 10.369 30.429 1.00 70.25 107 CYS A N 1
ATOM 849 C CA . CYS A 1 107 ? -14.259 9.712 29.161 1.00 70.25 107 CYS A CA 1
ATOM 850 C C . CYS A 1 107 ? -14.056 10.795 28.100 1.00 70.25 107 CYS A C 1
ATOM 852 O O . CYS A 1 107 ? -14.740 11.823 28.125 1.00 70.25 107 CYS A O 1
ATOM 854 N N . SER A 1 108 ? -13.160 10.569 27.139 1.00 66.94 108 SER A N 1
ATOM 855 C CA . SER A 1 108 ? -13.114 11.437 25.963 1.00 66.94 108 SER A CA 1
ATOM 856 C C . SER A 1 108 ? -14.403 11.267 25.141 1.00 66.94 108 SER A C 1
ATOM 858 O O . SER A 1 108 ? -15.083 10.235 25.211 1.00 66.94 108 SER A O 1
ATOM 860 N N . ARG A 1 109 ? -14.767 12.277 24.346 1.00 64.50 109 ARG A N 1
ATOM 861 C CA . ARG A 1 109 ? -15.979 12.250 23.506 1.00 64.50 109 ARG A CA 1
ATOM 862 C C . ARG A 1 109 ? -15.990 11.076 22.515 1.00 64.50 109 ARG A C 1
ATOM 864 O O . ARG A 1 109 ? -17.054 10.519 22.253 1.00 64.50 109 ARG A O 1
ATOM 871 N N . THR A 1 110 ? -14.821 10.666 22.026 1.00 65.25 110 THR A N 1
ATOM 872 C CA . THR A 1 110 ? -14.617 9.477 21.181 1.00 65.25 110 THR A CA 1
ATOM 873 C C . THR A 1 110 ? -14.778 8.167 21.954 1.00 65.25 110 THR A C 1
ATOM 875 O O . THR A 1 110 ? -15.334 7.203 21.428 1.00 65.25 110 THR A O 1
ATOM 878 N N . ASP A 1 111 ? -14.398 8.140 23.232 1.00 68.75 111 ASP A N 1
ATOM 879 C CA . ASP A 1 111 ? -14.445 6.928 24.057 1.00 68.75 111 ASP A CA 1
ATOM 880 C C . ASP A 1 111 ? -15.821 6.655 24.667 1.00 68.75 111 ASP A C 1
ATOM 882 O O . ASP A 1 111 ? -16.045 5.576 25.211 1.00 68.75 111 ASP A O 1
ATOM 886 N N . ARG A 1 112 ? -16.779 7.586 24.573 1.00 72.44 112 ARG A N 1
ATOM 887 C CA . ARG A 1 112 ? -18.122 7.426 25.159 1.00 72.44 112 ARG A CA 1
ATOM 888 C C . ARG A 1 112 ? -18.827 6.156 24.672 1.00 72.44 112 ARG A C 1
ATOM 890 O O . ARG A 1 112 ? -19.352 5.392 25.484 1.00 72.44 112 ARG A O 1
ATOM 897 N N . ALA A 1 113 ? -18.833 5.920 23.359 1.00 76.19 113 ALA A N 1
ATOM 898 C CA . ALA A 1 113 ? -19.490 4.753 22.768 1.00 76.19 113 ALA A CA 1
ATOM 899 C C . ALA A 1 113 ? -18.779 3.446 23.156 1.00 76.19 113 ALA A C 1
ATOM 901 O O . ALA A 1 113 ? -19.430 2.460 23.503 1.00 76.19 113 ALA A O 1
ATOM 902 N N . VAL A 1 114 ? -17.443 3.457 23.162 1.00 81.12 114 VAL A N 1
ATOM 903 C CA . VAL A 1 114 ? -16.612 2.303 23.536 1.00 81.12 114 VAL A CA 1
ATOM 904 C C . VAL A 1 114 ? -16.781 1.970 25.022 1.00 81.12 114 VAL A C 1
ATOM 906 O O . VAL A 1 114 ? -17.013 0.815 25.380 1.00 81.12 114 VAL A O 1
ATOM 909 N N . HIS A 1 115 ? -16.753 2.983 25.892 1.00 82.12 115 HIS A N 1
A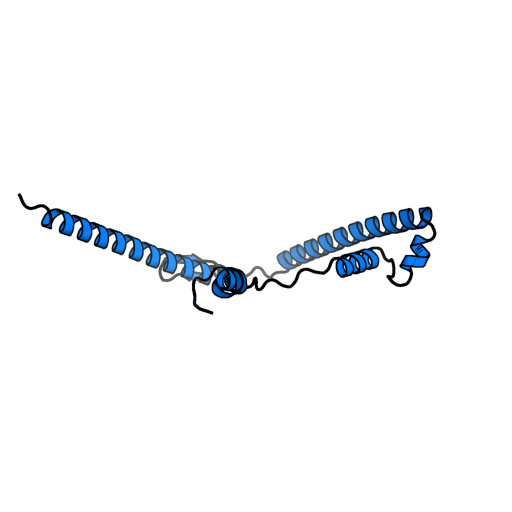TOM 910 C CA . HIS A 1 115 ? -16.959 2.839 27.332 1.00 82.12 115 HIS A CA 1
ATOM 911 C C . HIS A 1 115 ? -18.347 2.270 27.658 1.00 82.12 115 HIS A C 1
ATOM 913 O O . HIS A 1 115 ? -18.460 1.375 28.500 1.00 82.12 115 HIS A O 1
ATOM 919 N N . SER A 1 116 ? -19.397 2.748 26.976 1.00 78.88 116 SER A N 1
ATOM 920 C CA . SER A 1 116 ? -20.763 2.235 27.145 1.00 78.88 116 SER A CA 1
ATOM 921 C C . SER A 1 116 ? -20.865 0.767 26.730 1.00 78.88 116 SER A C 1
ATOM 923 O O . SER A 1 116 ? -21.338 -0.057 27.512 1.00 78.88 116 SER A O 1
ATOM 925 N N . LYS A 1 117 ? -20.339 0.411 25.548 1.00 84.31 117 LYS A N 1
ATOM 926 C CA . LYS A 1 117 ? -20.369 -0.972 25.047 1.00 84.31 117 LYS A CA 1
ATOM 927 C C . LYS A 1 117 ? -19.637 -1.936 25.980 1.00 84.31 117 LYS A C 1
ATOM 929 O O . LYS A 1 117 ? -20.201 -2.954 26.371 1.00 84.31 117 LYS A O 1
ATOM 934 N N . ARG A 1 118 ? -18.431 -1.574 26.428 1.00 83.88 118 ARG A N 1
ATOM 935 C CA . ARG A 1 118 ? -17.641 -2.397 27.359 1.00 83.88 118 ARG A CA 1
ATOM 936 C C . ARG A 1 118 ? -18.352 -2.607 28.701 1.00 83.88 118 ARG A C 1
ATOM 938 O O . ARG A 1 118 ? -18.212 -3.655 29.327 1.00 83.88 118 ARG A O 1
ATOM 945 N N . ARG A 1 119 ? -19.116 -1.615 29.171 1.00 81.69 119 ARG A N 1
ATOM 946 C CA . ARG A 1 119 ? -19.929 -1.740 30.392 1.00 81.69 119 ARG A CA 1
ATOM 947 C C . ARG A 1 119 ? -21.101 -2.696 30.217 1.00 81.69 119 ARG A C 1
ATOM 949 O O . ARG A 1 119 ? -21.350 -3.507 31.106 1.00 81.69 119 ARG A O 1
ATOM 956 N N . GLU A 1 120 ? -21.818 -2.603 29.104 1.00 84.50 120 GLU A N 1
ATOM 957 C CA . GLU A 1 120 ? -22.909 -3.534 28.806 1.00 84.50 120 GLU A CA 1
ATOM 958 C C . GLU A 1 120 ? -22.405 -4.966 28.664 1.00 84.50 120 GLU A C 1
ATOM 960 O O . GLU A 1 120 ? -23.028 -5.888 29.187 1.00 84.50 120 GLU A O 1
ATOM 965 N N . GLU A 1 121 ? -21.254 -5.145 28.025 1.00 88.69 121 GLU A N 1
ATOM 966 C CA . GLU A 1 121 ? -20.610 -6.444 27.872 1.00 88.69 121 GLU A CA 1
ATOM 967 C C . GLU A 1 121 ? -20.258 -7.069 29.226 1.00 88.69 121 GLU A C 1
ATOM 969 O O . GLU A 1 121 ? -20.657 -8.202 29.489 1.00 88.69 121 GLU A O 1
ATOM 974 N N . LYS A 1 122 ? -19.651 -6.302 30.143 1.00 86.75 122 LYS A N 1
ATOM 975 C CA . LYS A 1 122 ? -19.393 -6.769 31.516 1.00 86.75 122 LYS A CA 1
ATOM 976 C C . LYS A 1 122 ? -20.667 -7.200 32.247 1.00 86.75 122 LYS A C 1
ATOM 978 O O . LYS A 1 122 ? -20.673 -8.246 32.886 1.00 86.75 122 LYS A O 1
ATOM 983 N N . ARG A 1 123 ? -21.763 -6.437 32.124 1.00 85.38 123 ARG A N 1
ATOM 984 C CA . ARG A 1 123 ? -23.059 -6.808 32.729 1.00 85.38 123 ARG A CA 1
ATOM 985 C C . ARG A 1 123 ? -23.620 -8.098 32.134 1.00 85.38 123 ARG A C 1
ATOM 987 O O . ARG A 1 123 ? -24.205 -8.901 32.854 1.00 85.38 123 ARG A O 1
ATOM 994 N N . ARG A 1 124 ? -23.481 -8.293 30.820 1.00 90.31 124 ARG A N 1
ATOM 995 C CA . ARG A 1 124 ? -23.909 -9.529 30.145 1.00 90.31 124 ARG A CA 1
ATOM 996 C C . ARG A 1 124 ? -23.066 -10.719 30.598 1.00 90.31 124 ARG A C 1
ATOM 998 O O . ARG A 1 124 ? -2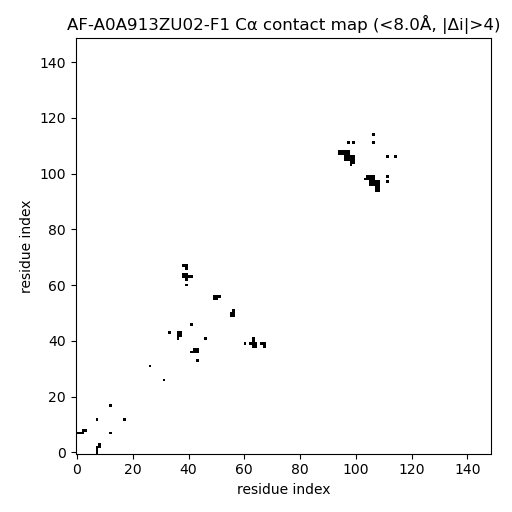3.618 -11.788 30.835 1.00 90.31 124 ARG A O 1
ATOM 1005 N N . GLU A 1 125 ? -21.759 -10.533 30.750 1.00 91.12 125 GLU A N 1
ATOM 1006 C CA . GLU A 1 125 ? -20.850 -11.574 31.227 1.00 91.12 125 GLU A CA 1
ATOM 1007 C C . GLU A 1 125 ? -21.156 -11.984 32.673 1.00 91.12 125 GLU A C 1
ATOM 1009 O O . GLU A 1 125 ? -21.230 -13.173 32.976 1.00 91.12 125 GLU A O 1
ATOM 1014 N N . GLU A 1 126 ? -21.407 -11.017 33.555 1.00 92.12 126 GLU A N 1
ATOM 1015 C CA . GLU A 1 126 ? -21.771 -11.274 34.950 1.00 92.12 126 GLU A CA 1
ATOM 1016 C C . GLU A 1 126 ? -23.079 -12.067 35.062 1.00 92.12 126 GLU A C 1
ATOM 1018 O O . GLU A 1 126 ? -23.116 -13.088 35.749 1.00 92.12 126 GLU A O 1
ATOM 1023 N N . LYS A 1 127 ? -24.109 -11.692 34.289 1.00 93.00 127 LYS A N 1
ATOM 1024 C CA . LYS A 1 127 ? -25.361 -12.462 34.201 1.00 93.00 127 LYS A CA 1
ATOM 1025 C C . LYS A 1 127 ? -25.129 -13.906 33.750 1.00 93.00 127 LYS A C 1
ATOM 1027 O O . LYS A 1 127 ? -25.668 -14.824 34.359 1.00 93.00 127 LYS A O 1
ATOM 1032 N N . ARG A 1 128 ? -24.286 -14.121 32.732 1.00 92.44 128 ARG A N 1
ATOM 1033 C CA . ARG A 1 128 ? -23.922 -15.472 32.262 1.00 92.44 128 ARG A CA 1
ATOM 1034 C C . ARG A 1 128 ? -23.197 -16.280 33.342 1.00 92.44 128 ARG A C 1
ATOM 1036 O O . ARG A 1 128 ? -23.427 -17.479 33.469 1.00 92.44 128 ARG A O 1
ATOM 1043 N N . ARG A 1 129 ? -22.311 -15.650 34.122 1.00 91.81 129 ARG A N 1
ATOM 1044 C CA . ARG A 1 129 ? -21.610 -16.309 35.240 1.00 91.81 129 ARG A CA 1
ATOM 1045 C C . ARG A 1 129 ? -22.579 -16.692 36.357 1.00 91.81 129 ARG A C 1
ATOM 1047 O O . ARG A 1 129 ? -22.470 -17.789 36.899 1.00 91.81 129 ARG A O 1
ATOM 1054 N N . GLU A 1 130 ? -23.524 -15.817 36.689 1.00 92.50 130 GLU A N 1
ATOM 1055 C CA . GLU A 1 130 ? -24.543 -16.094 37.702 1.00 92.50 130 GLU A CA 1
ATOM 1056 C C . GLU A 1 130 ? -25.485 -17.227 37.269 1.00 92.50 130 GLU A C 1
ATOM 1058 O O . GLU A 1 130 ? -25.765 -18.131 38.054 1.00 92.50 130 GLU A O 1
ATOM 1063 N N . GLU A 1 131 ? -25.909 -17.236 36.006 1.00 92.81 131 GLU A N 1
ATOM 1064 C CA . GLU A 1 131 ? -26.728 -18.303 35.428 1.00 92.81 131 GLU A CA 1
ATOM 1065 C C . GLU A 1 131 ? -26.022 -19.663 35.491 1.00 92.81 131 GLU A C 1
ATOM 1067 O O . GLU A 1 131 ? -26.602 -20.626 35.992 1.00 92.81 131 GLU A O 1
ATOM 1072 N N . LYS A 1 132 ? -24.735 -19.724 35.118 1.00 92.31 132 LYS A N 1
ATOM 1073 C CA . LYS A 1 132 ? -23.917 -20.940 35.268 1.00 92.31 132 LYS A CA 1
ATOM 1074 C C . LYS A 1 132 ? -23.854 -21.426 36.716 1.00 92.31 132 LYS A C 1
ATOM 1076 O O . LYS A 1 132 ? -24.011 -22.618 36.961 1.00 92.31 132 LYS A O 1
ATOM 1081 N N . ARG A 1 133 ? -23.674 -20.520 37.687 1.00 93.25 133 ARG A N 1
ATOM 1082 C CA . ARG A 1 133 ? -23.677 -20.871 39.123 1.00 93.25 133 ARG A CA 1
ATOM 1083 C C . ARG A 1 133 ? -25.030 -21.430 39.569 1.00 93.25 133 ARG A C 1
ATOM 1085 O O . ARG A 1 133 ? -25.074 -22.396 40.331 1.00 93.25 133 ARG A O 1
ATOM 1092 N N . ARG 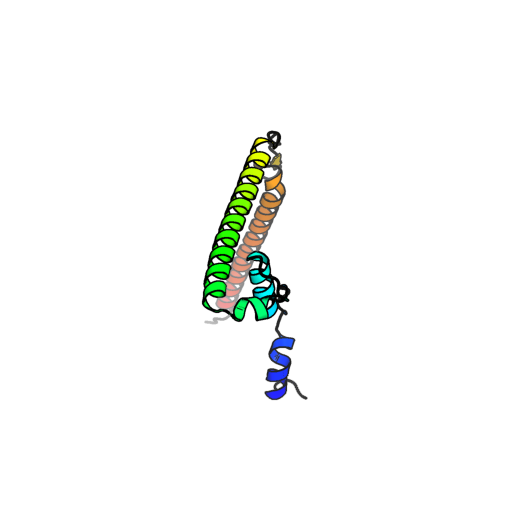A 1 134 ? -26.137 -20.845 39.100 1.00 91.88 134 ARG A N 1
ATOM 1093 C CA . ARG A 1 134 ? -27.498 -21.331 39.390 1.00 91.88 134 ARG A CA 1
ATOM 1094 C C . ARG A 1 134 ? -27.737 -22.709 38.777 1.00 91.88 134 ARG A C 1
ATOM 1096 O O . ARG A 1 134 ? -28.300 -23.574 39.445 1.00 91.88 134 ARG A O 1
ATOM 1103 N N . GLU A 1 135 ? -27.297 -22.928 37.543 1.00 91.25 135 GLU A N 1
ATOM 1104 C CA . GLU A 1 135 ? -27.408 -24.223 36.874 1.00 91.25 135 GLU A CA 1
ATOM 1105 C C . GLU A 1 135 ? -26.565 -25.295 37.577 1.00 91.25 135 GLU A C 1
ATOM 1107 O O . GLU A 1 135 ? -27.060 -26.389 37.840 1.00 91.25 135 GLU A O 1
ATOM 1112 N N . GLU A 1 136 ? -25.332 -24.973 37.973 1.00 91.94 136 GLU A N 1
ATOM 1113 C CA . GLU A 1 136 ? -24.468 -25.882 38.730 1.00 91.94 136 GLU A CA 1
ATOM 1114 C C . GLU A 1 136 ? -25.092 -26.264 40.080 1.00 91.94 136 GLU A C 1
ATOM 1116 O O . GLU A 1 136 ? -25.105 -27.441 40.444 1.00 91.94 136 GLU A O 1
ATOM 1121 N N . LYS A 1 137 ? -25.687 -25.299 40.795 1.00 91.38 137 LYS A N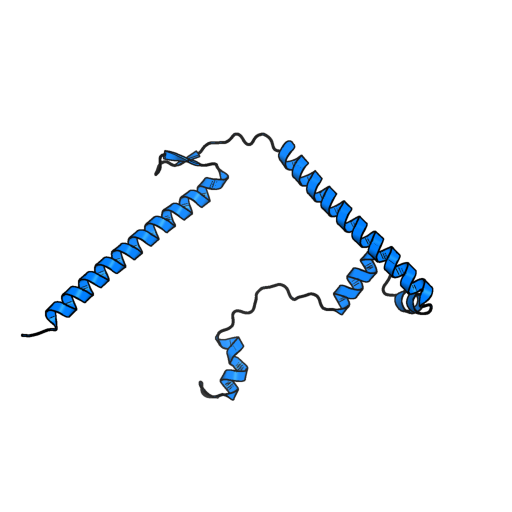 1
ATOM 1122 C CA . LYS A 1 137 ? -26.416 -25.565 42.044 1.00 91.38 137 LYS A CA 1
ATOM 1123 C C . LYS A 1 137 ? -27.603 -26.506 41.812 1.00 91.38 137 LYS A C 1
ATOM 1125 O O . LYS A 1 137 ? -27.743 -27.482 42.544 1.00 91.38 137 LYS A O 1
ATOM 1130 N N . ARG A 1 138 ? -28.394 -26.285 40.752 1.00 90.00 138 ARG A N 1
ATOM 1131 C CA . ARG A 1 138 ? -29.498 -27.183 40.355 1.00 90.00 138 ARG A CA 1
ATOM 1132 C C . ARG A 1 138 ? -29.007 -28.586 40.001 1.00 90.00 1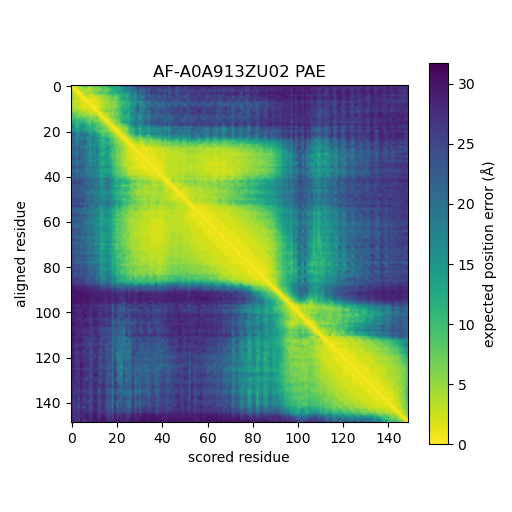38 ARG A C 1
ATOM 1134 O O . ARG A 1 138 ? -29.664 -29.563 40.346 1.00 90.00 138 ARG A O 1
ATOM 1141 N N . ARG A 1 139 ? -27.864 -28.710 39.318 1.00 87.75 139 ARG A N 1
ATOM 1142 C CA . ARG A 1 139 ? -27.254 -30.012 38.997 1.00 87.75 139 ARG A CA 1
ATOM 1143 C C . ARG A 1 139 ? -26.808 -30.749 40.261 1.00 87.75 139 ARG A C 1
ATOM 1145 O O . ARG A 1 139 ? -27.092 -31.937 40.380 1.00 87.75 139 ARG A O 1
ATOM 1152 N N . LYS A 1 140 ? -26.168 -30.056 41.211 1.00 89.00 140 LYS A N 1
ATOM 1153 C CA . LYS A 1 140 ? -25.769 -30.634 42.508 1.00 89.00 140 LYS A CA 1
ATOM 1154 C C . LYS A 1 140 ? -26.979 -31.114 43.311 1.00 89.00 140 LYS A C 1
ATOM 1156 O O . LYS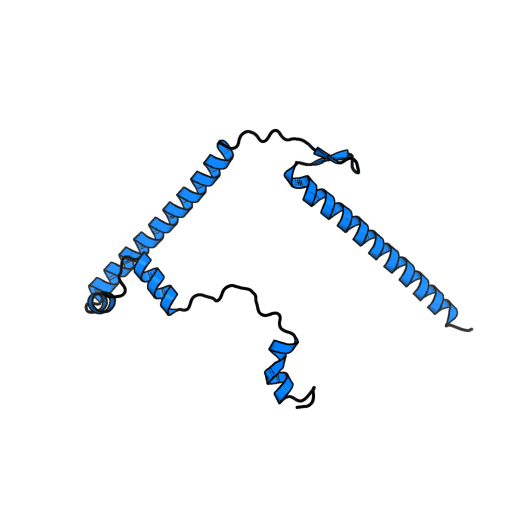 A 1 140 ? -26.960 -32.237 43.795 1.00 89.00 140 LYS A O 1
ATOM 1161 N N . GLU A 1 141 ? -28.042 -30.315 43.368 1.00 86.56 141 GLU A N 1
ATOM 1162 C CA . GLU A 1 141 ? -29.280 -30.658 44.082 1.00 86.56 141 GLU A CA 1
ATOM 1163 C C . GLU A 1 141 ? -30.034 -31.837 43.442 1.00 86.56 141 GLU A C 1
ATOM 1165 O O . GLU A 1 141 ? -30.573 -32.695 44.137 1.00 86.56 141 GLU A O 1
ATOM 1170 N N . LYS A 1 142 ? -30.038 -31.934 42.105 1.00 86.19 142 LYS A N 1
ATOM 1171 C CA . LYS A 1 142 ? -30.559 -33.121 41.410 1.00 86.19 142 LYS A CA 1
ATOM 1172 C C . LYS A 1 142 ? -29.728 -34.365 41.722 1.00 86.19 142 LYS A C 1
ATOM 1174 O O . LYS A 1 142 ? -30.308 -35.410 41.987 1.00 86.19 142 LYS A O 1
ATOM 1179 N N . ARG A 1 143 ? -28.394 -34.244 41.728 1.00 80.44 143 ARG A N 1
ATOM 1180 C CA . ARG A 1 143 ? -27.475 -35.358 42.012 1.00 80.44 143 ARG A CA 1
ATOM 1181 C C . ARG A 1 143 ? -27.617 -35.878 43.444 1.00 80.44 143 ARG A C 1
ATOM 1183 O O . ARG A 1 143 ? -27.565 -37.085 43.637 1.00 80.44 143 ARG A O 1
ATOM 1190 N N . SER A 1 144 ? -27.847 -34.994 44.420 1.00 74.69 144 SER A N 1
ATOM 1191 C CA . SER A 1 144 ? -28.127 -35.397 45.805 1.00 74.69 144 SER A CA 1
ATOM 1192 C C . SER A 1 144 ? -29.498 -36.058 45.970 1.00 74.69 144 SER A C 1
ATOM 1194 O O . SER A 1 144 ? -29.660 -36.875 46.861 1.00 74.69 144 SER A O 1
ATOM 1196 N N . LYS A 1 145 ? -30.484 -35.730 45.124 1.00 76.81 145 LYS A N 1
ATOM 1197 C CA . LYS A 1 145 ? -31.816 -36.364 45.135 1.00 76.81 145 LYS A CA 1
ATOM 1198 C C . LYS A 1 145 ? -31.876 -37.709 44.404 1.00 76.81 145 LYS A C 1
ATOM 1200 O O . LYS A 1 145 ? -32.835 -38.442 44.599 1.00 76.81 145 LYS A O 1
ATOM 1205 N N . SER A 1 146 ? -30.903 -38.014 43.544 1.00 65.75 146 SER A N 1
ATOM 1206 C CA . SER A 1 146 ? -30.870 -39.235 42.725 1.00 65.75 146 SER A CA 1
ATOM 1207 C C . SER A 1 146 ? -29.983 -40.355 43.281 1.00 65.75 146 SER A C 1
ATOM 1209 O O . SER A 1 146 ? -29.856 -41.380 42.620 1.00 65.75 146 SER A O 1
ATOM 1211 N N . GLN A 1 147 ? -29.342 -40.173 44.441 1.00 54.59 147 GLN A N 1
ATOM 1212 C CA . GLN A 1 147 ? -28.755 -41.283 45.198 1.00 54.59 147 GLN A CA 1
ATOM 1213 C C . GLN A 1 147 ? -29.730 -41.657 46.324 1.00 54.59 147 GLN A C 1
ATOM 1215 O O . GLN A 1 147 ? -29.786 -40.919 47.307 1.00 54.59 147 GLN A O 1
ATOM 1220 N N . PRO A 1 148 ? -30.540 -42.722 46.176 1.00 56.19 148 PRO A N 1
ATOM 1221 C CA . PRO A 1 148 ? -31.205 -43.329 47.319 1.00 56.19 148 PRO A CA 1
ATOM 1222 C C . PRO A 1 148 ? -30.170 -44.102 48.152 1.00 56.19 148 PRO A C 1
ATOM 1224 O O . PRO A 1 148 ? -29.195 -44.612 47.590 1.00 56.19 148 PRO A O 1
ATOM 1227 N N . GLU A 1 149 ? -30.372 -44.112 49.472 1.00 53.12 149 GLU A N 1
ATOM 1228 C CA . GLU A 1 149 ? -29.709 -45.034 50.412 1.00 53.12 149 GLU A CA 1
ATOM 1229 C C . GLU A 1 149 ? -29.928 -46.502 50.025 1.00 53.12 149 GLU A C 1
ATOM 1231 O O . GLU A 1 149 ? -31.021 -46.821 49.494 1.00 53.12 149 GLU A O 1
#

Secondary structure (DSSP, 8-state):
--TT-HHHHHHHHHHHH-----SPPPPPHHHHHHHHHHHTT--SSSHHHHHHSHHHHHHHHHHHHHHHHHHHHHHHHHHHHHHHHHHHHS-------EE-TTT--EE-TTHHHHHHHHHHHHHHHHHHHHHHHHHHHHHHHHHHHS---

Radius of gyration: 31.83 Å; Cα contacts (8 Å, |Δi|>4): 54; chains: 1; bounding box: 52×68×80 Å

Mean predicted aligned error: 16.36 Å

pLDDT: mean 82.9, std 10.93, range [53.12, 97.0]

Foldseek 3Di:
DDPPDPVCCVVCVCVVPPDDPPDDDDDDPVVVVCVLCVQLVHHPVCVVVCVVDVVSVVVSSVNSVVSSVVVVVVVVVVVVVVVVVCVVPVDPPPQPQDQDPVPRHGDGPVCPVVVVVVVVVVVVVVVVVVVVVVVVVVVVVVVVVPDDD